Protein AF-A0A2V9J898-F1 (afdb_monomer_lite)

Radius of gyration: 16.31 Å; chains: 1; bounding box: 44×21×33 Å

Foldseek 3Di:
DVVQPDPPDPDDDDDDDDADPPDVRVVVVVLVVVLVVVVVCVVVVVCPVVVPDDPVNVVVNVD

Secondary structure (DSSP, 8-state):
-TTTS-TT--S---------TTSHHHHHHHHHHHHHHHHHHHHTT-HHHHHT--HHHHHHHH-

Sequence (63 aa):
VDRAHRIGQTRQVFAYRLIARDTVEEKVLELQKTKRDLAAAIISQDNSLIRNLHREDLELLLS

Structure (mmCIF, N/CA/C/O backbone):
data_AF-A0A2V9J898-F1
#
_entry.id   AF-A0A2V9J898-F1
#
loop_
_atom_site.group_PDB
_atom_site.id
_atom_site.type_symbol
_atom_site.label_atom_id
_atom_site.label_alt_id
_atom_site.label_comp_id
_atom_site.label_asym_id
_atom_site.label_entity_id
_atom_site.label_seq_id
_atom_site.pdbx_PDB_ins_code
_atom_site.Cartn_x
_atom_site.Cartn_y
_atom_site.Cartn_z
_atom_site.occupancy
_atom_site.B_iso_or_equiv
_atom_site.auth_seq_id
_atom_site.auth_comp_id
_atom_site.auth_asym_id
_atom_site.auth_atom_id
_atom_site.pdbx_PDB_model_num
ATOM 1 N N . VAL A 1 1 ? -8.016 5.283 5.128 1.00 67.12 1 VAL A N 1
ATOM 2 C CA . VAL A 1 1 ? -9.234 4.720 5.766 1.00 67.12 1 VAL A CA 1
ATOM 3 C C . VAL A 1 1 ? -9.559 5.425 7.081 1.00 67.12 1 VAL A C 1
ATOM 5 O O . VAL A 1 1 ? -10.726 5.654 7.366 1.00 67.12 1 VAL A O 1
ATOM 8 N N . ASP A 1 2 ? -8.537 5.874 7.807 1.00 72.75 2 ASP A N 1
ATOM 9 C CA . ASP A 1 2 ? -8.637 6.488 9.136 1.00 72.75 2 ASP A CA 1
ATO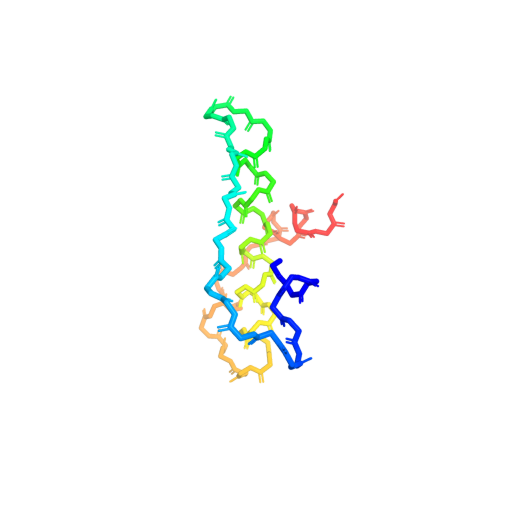M 10 C C . ASP A 1 2 ? -9.612 7.679 9.264 1.00 72.75 2 ASP A C 1
ATOM 12 O O . ASP A 1 2 ? -10.342 7.794 10.240 1.00 72.75 2 ASP A O 1
ATOM 16 N N . ARG A 1 3 ? -9.735 8.527 8.229 1.00 77.69 3 ARG A N 1
ATOM 17 C CA . ARG A 1 3 ? -10.630 9.704 8.268 1.00 77.69 3 ARG A CA 1
ATOM 18 C C . ARG A 1 3 ? -12.114 9.364 8.473 1.00 77.69 3 ARG A C 1
ATOM 20 O O . ARG A 1 3 ? -12.825 10.153 9.085 1.00 77.69 3 ARG A O 1
ATOM 27 N N . ALA A 1 4 ? -12.581 8.231 7.944 1.00 79.56 4 ALA A N 1
ATOM 28 C CA . ALA A 1 4 ? -13.986 7.820 8.034 1.00 79.56 4 ALA A CA 1
ATOM 29 C C . ALA A 1 4 ? -14.258 6.898 9.238 1.00 79.56 4 ALA A C 1
ATOM 31 O O . ALA A 1 4 ? -15.359 6.910 9.788 1.00 79.56 4 ALA A O 1
ATOM 32 N N . HIS A 1 5 ? -13.247 6.139 9.671 1.00 82.94 5 HIS A N 1
ATOM 33 C CA . HIS A 1 5 ? -13.269 5.309 10.877 1.00 82.94 5 HIS A CA 1
ATOM 34 C C . HIS A 1 5 ? -12.826 6.127 12.101 1.00 82.94 5 HIS A C 1
ATOM 36 O O . HIS A 1 5 ? -11.754 5.911 12.657 1.00 82.94 5 HIS A O 1
ATOM 42 N N . ARG A 1 6 ? -13.650 7.095 12.521 1.00 88.44 6 ARG A N 1
ATOM 43 C CA . ARG A 1 6 ? -13.364 7.945 13.689 1.00 88.44 6 ARG A CA 1
ATOM 44 C C . ARG A 1 6 ? -14.216 7.560 14.903 1.00 88.44 6 ARG A C 1
ATOM 46 O O . ARG A 1 6 ? -15.313 7.025 14.755 1.00 88.44 6 ARG A O 1
ATOM 53 N N . ILE A 1 7 ? -13.714 7.859 16.106 1.00 83.69 7 ILE A N 1
ATOM 54 C CA . ILE A 1 7 ? -14.429 7.664 17.379 1.00 83.69 7 ILE A CA 1
ATOM 55 C C . ILE A 1 7 ? -15.802 8.348 17.312 1.00 83.69 7 ILE A C 1
ATOM 57 O O . ILE A 1 7 ? -15.896 9.513 16.928 1.00 83.69 7 ILE A O 1
ATOM 61 N N . GLY A 1 8 ? -16.853 7.610 17.677 1.00 86.00 8 GLY A N 1
ATOM 62 C CA . GLY A 1 8 ? -18.248 8.058 17.594 1.00 86.00 8 GLY A CA 1
ATOM 63 C C . GLY A 1 8 ? -18.981 7.623 16.321 1.00 86.00 8 GLY A C 1
ATOM 64 O O . GLY A 1 8 ? -20.180 7.866 16.203 1.00 86.00 8 GLY A O 1
ATOM 65 N N . GLN A 1 9 ? -18.305 6.951 15.384 1.00 83.06 9 GLN A N 1
ATOM 66 C CA . GLN A 1 9 ? -18.965 6.345 14.232 1.00 83.06 9 GLN A CA 1
ATOM 67 C C . GLN A 1 9 ? -19.728 5.078 14.651 1.00 83.06 9 GLN A C 1
ATOM 69 O O . GLN A 1 9 ? -19.134 4.116 15.129 1.00 83.06 9 GLN A O 1
ATOM 74 N N . THR A 1 10 ? -21.044 5.066 14.445 1.00 86.00 10 THR A N 1
ATOM 75 C CA . THR A 1 10 ? -21.933 3.938 14.794 1.00 86.00 10 THR A CA 1
ATOM 76 C C . THR A 1 10 ? -22.310 3.076 13.591 1.00 86.00 10 THR A C 1
ATOM 78 O O . THR A 1 10 ? -22.853 1.984 13.748 1.00 86.00 10 THR A O 1
ATOM 81 N N . ARG A 1 11 ? -22.028 3.556 12.375 1.00 88.44 11 ARG A N 1
ATOM 82 C CA . ARG A 1 11 ? -22.367 2.883 11.117 1.00 88.44 11 ARG A CA 1
ATOM 83 C C . ARG A 1 11 ? -21.144 2.196 10.521 1.00 88.44 11 ARG A C 1
ATOM 85 O O . ARG A 1 11 ? -20.032 2.708 10.618 1.00 88.44 11 ARG A O 1
ATOM 92 N N . GLN A 1 12 ? -21.363 1.059 9.861 1.00 87.38 12 GLN A N 1
ATOM 93 C CA . GLN A 1 12 ? -20.303 0.358 9.137 1.00 87.38 12 GLN A CA 1
ATOM 94 C C . GLN A 1 12 ? -19.755 1.234 8.005 1.00 87.38 12 GLN A C 1
ATOM 96 O O . GLN A 1 12 ? -20.515 1.821 7.232 1.00 87.38 12 GLN A O 1
ATOM 101 N N . VAL A 1 13 ? -18.429 1.322 7.923 1.00 88.75 13 VAL A N 1
ATOM 102 C CA . VAL A 1 13 ? -17.712 2.111 6.921 1.00 88.75 13 VAL A CA 1
ATOM 103 C C . VAL A 1 13 ? -17.058 1.155 5.934 1.00 88.75 13 VAL A C 1
ATOM 105 O O . VAL A 1 13 ? -16.312 0.259 6.320 1.00 88.75 13 VAL A O 1
ATOM 108 N N . PHE A 1 14 ? -17.316 1.373 4.648 1.00 89.44 14 PHE A N 1
ATOM 109 C CA . PHE A 1 14 ? -16.672 0.646 3.560 1.00 89.44 14 PHE A CA 1
ATOM 110 C C . PHE A 1 14 ? -15.657 1.562 2.884 1.00 89.44 14 PHE A C 1
ATOM 112 O O . PHE A 1 14 ? -15.979 2.690 2.510 1.00 89.44 14 PHE A O 1
ATOM 119 N N . ALA A 1 15 ? -14.426 1.082 2.728 1.00 88.81 15 ALA A N 1
ATOM 120 C CA . ALA A 1 15 ? -13.379 1.795 2.016 1.00 88.81 15 ALA A CA 1
ATOM 121 C C . ALA A 1 15 ? -12.921 0.960 0.825 1.00 88.81 15 ALA A C 1
ATOM 123 O O . ALA A 1 15 ? -12.306 -0.091 0.992 1.00 88.81 15 ALA A O 1
ATOM 124 N N . TYR A 1 16 ? -13.199 1.460 -0.373 1.00 89.81 16 TYR A N 1
ATOM 125 C CA . TYR A 1 16 ? -12.726 0.874 -1.616 1.00 89.81 16 TYR A CA 1
ATOM 126 C C . TYR A 1 16 ? -11.575 1.715 -2.150 1.00 89.81 16 TYR A C 1
ATOM 128 O O . TYR A 1 16 ? -11.656 2.943 -2.191 1.00 89.81 16 TYR A O 1
ATOM 136 N N . ARG A 1 17 ? -10.503 1.048 -2.567 1.00 88.25 17 ARG A N 1
ATOM 137 C CA . ARG A 1 17 ? -9.429 1.670 -3.333 1.00 88.25 17 ARG A CA 1
ATOM 138 C C . ARG A 1 17 ? -9.380 0.985 -4.686 1.00 88.25 17 ARG A C 1
ATOM 140 O O . ARG A 1 17 ? -9.040 -0.191 -4.759 1.00 88.25 17 ARG A O 1
ATOM 147 N N . LEU A 1 18 ? -9.765 1.719 -5.720 1.00 91.94 18 LEU A N 1
ATOM 148 C CA . LEU A 1 18 ? -9.651 1.269 -7.100 1.00 91.94 18 LEU A CA 1
ATOM 149 C C . LEU A 1 18 ? -8.193 1.428 -7.532 1.00 91.94 18 LEU A C 1
ATOM 151 O O . LEU A 1 18 ? -7.560 2.419 -7.176 1.00 91.94 18 LEU A O 1
ATOM 155 N N . ILE A 1 19 ? -7.665 0.426 -8.226 1.00 90.75 19 ILE A N 1
ATOM 156 C CA . ILE A 1 19 ? -6.287 0.392 -8.722 1.00 90.75 19 ILE A CA 1
ATOM 157 C C . ILE A 1 19 ? -6.366 -0.078 -10.170 1.00 90.75 19 ILE A C 1
ATOM 159 O O . ILE A 1 19 ? -6.968 -1.124 -10.436 1.00 90.75 19 ILE A O 1
ATOM 163 N N . ALA A 1 20 ? -5.790 0.683 -11.098 1.00 92.94 20 ALA A N 1
ATOM 164 C CA . ALA A 1 20 ? -5.689 0.251 -12.482 1.00 92.94 20 ALA A CA 1
ATOM 165 C C . ALA A 1 20 ? -4.544 -0.762 -12.651 1.00 92.94 20 ALA A C 1
ATOM 167 O O . ALA A 1 20 ? -3.394 -0.484 -12.301 1.00 92.94 20 ALA A O 1
ATOM 168 N N . ARG A 1 21 ? -4.867 -1.937 -13.200 1.00 91.00 21 ARG A N 1
ATOM 169 C CA . ARG A 1 21 ? -3.887 -2.997 -13.494 1.00 91.00 21 ARG A CA 1
ATOM 170 C C . ARG A 1 21 ? -2.909 -2.560 -14.573 1.00 91.00 21 ARG A C 1
ATOM 172 O O . ARG A 1 21 ? -3.302 -1.816 -15.470 1.00 91.00 21 ARG A O 1
ATOM 179 N N . ASP A 1 22 ? -1.670 -3.037 -14.479 1.00 90.62 22 ASP A N 1
ATOM 180 C CA . ASP A 1 22 ? -0.603 -2.759 -15.449 1.00 90.62 22 ASP A CA 1
ATOM 181 C C . ASP A 1 22 ? -0.264 -1.263 -15.570 1.00 90.62 22 ASP A C 1
ATOM 183 O O . ASP A 1 22 ? 0.274 -0.794 -16.576 1.00 90.62 22 ASP A O 1
ATOM 187 N N . THR A 1 23 ? -0.571 -0.487 -14.526 1.00 94.06 23 THR A N 1
ATOM 188 C CA . THR A 1 23 ? -0.279 0.947 -14.470 1.00 94.06 23 THR A CA 1
ATOM 189 C C . THR A 1 23 ? 0.710 1.290 -13.363 1.00 94.06 23 THR A C 1
ATOM 191 O O . THR A 1 23 ? 1.085 0.476 -12.518 1.00 94.06 23 THR A O 1
ATOM 194 N N . VAL A 1 24 ? 1.124 2.556 -13.347 1.00 91.81 24 VAL A N 1
ATOM 195 C CA . VAL A 1 24 ? 1.975 3.113 -12.293 1.00 91.81 24 VAL A CA 1
ATOM 196 C C . VAL A 1 24 ? 1.313 3.006 -10.912 1.00 91.81 24 VAL A C 1
ATOM 198 O O . VAL A 1 24 ? 2.022 2.857 -9.922 1.00 91.81 24 VAL A O 1
ATOM 201 N N . GLU A 1 25 ? -0.022 3.018 -10.819 1.00 90.56 25 GLU A N 1
ATOM 202 C CA . GLU A 1 25 ? -0.734 2.925 -9.535 1.00 90.56 25 GLU A CA 1
ATOM 203 C C . GLU A 1 25 ? -0.462 1.601 -8.807 1.00 90.56 25 GLU A C 1
ATOM 205 O O . GLU A 1 25 ? -0.297 1.585 -7.585 1.00 90.56 25 GLU A O 1
ATOM 210 N N . GLU A 1 26 ? -0.372 0.499 -9.553 1.00 91.31 26 GLU A N 1
ATOM 211 C CA . GLU A 1 26 ? -0.050 -0.826 -9.020 1.00 91.31 26 GLU A CA 1
ATOM 212 C C . GLU A 1 26 ? 1.388 -0.880 -8.494 1.00 91.31 26 GLU A C 1
ATOM 214 O O . GLU A 1 26 ? 1.619 -1.288 -7.354 1.00 91.31 26 GLU A O 1
ATOM 219 N N . LYS A 1 27 ? 2.3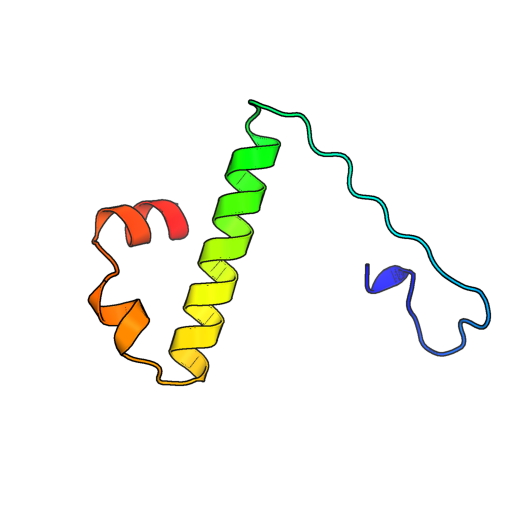43 -0.357 -9.271 1.00 88.44 27 LYS A N 1
ATOM 220 C CA . LYS A 1 27 ? 3.758 -0.290 -8.873 1.00 88.44 27 LYS A CA 1
ATOM 221 C C . LYS A 1 27 ? 3.961 0.568 -7.628 1.00 88.44 27 LYS A C 1
ATOM 223 O O . LYS A 1 27 ? 4.652 0.171 -6.696 1.00 88.44 27 LYS A O 1
ATOM 228 N N . VAL A 1 28 ? 3.324 1.738 -7.574 1.00 90.38 28 VAL A N 1
ATOM 229 C CA . VAL A 1 28 ? 3.387 2.623 -6.401 1.00 90.38 28 VAL A CA 1
ATOM 230 C C . VAL A 1 28 ? 2.809 1.931 -5.169 1.00 90.38 28 VAL A C 1
ATOM 232 O O . VAL A 1 28 ? 3.332 2.094 -4.065 1.00 90.38 28 VAL A O 1
ATOM 235 N N . LEU A 1 29 ? 1.748 1.141 -5.334 1.00 91.00 29 LEU A N 1
ATOM 236 C CA . LEU A 1 29 ? 1.177 0.396 -4.225 1.00 91.00 29 LEU A CA 1
ATOM 237 C C . LEU A 1 29 ? 2.131 -0.679 -3.689 1.00 91.00 29 LEU A C 1
ATOM 239 O O . LEU A 1 29 ? 2.258 -0.834 -2.470 1.00 91.00 29 LEU A O 1
ATOM 243 N N . GLU A 1 30 ? 2.781 -1.413 -4.584 1.00 89.31 30 GLU A N 1
ATOM 244 C CA . GLU A 1 30 ? 3.784 -2.410 -4.226 1.00 89.31 30 GLU A CA 1
ATOM 245 C C . GLU A 1 30 ? 4.957 -1.764 -3.478 1.00 89.31 30 GLU A C 1
ATOM 247 O O . GLU A 1 30 ? 5.283 -2.187 -2.369 1.00 89.31 30 GLU A O 1
ATOM 252 N N . LEU A 1 31 ? 5.478 -0.641 -3.981 1.00 89.25 31 LEU A N 1
ATOM 253 C CA . LEU A 1 31 ? 6.519 0.143 -3.307 1.00 89.25 31 LEU A CA 1
ATOM 254 C C . LEU A 1 31 ? 6.099 0.589 -1.900 1.00 89.25 31 LEU A C 1
ATOM 256 O O . LEU A 1 31 ? 6.853 0.444 -0.936 1.00 89.25 31 LEU A O 1
ATOM 260 N N . GLN A 1 32 ? 4.870 1.093 -1.742 1.00 89.00 32 GLN A N 1
ATOM 261 C CA . GLN A 1 32 ? 4.332 1.474 -0.430 1.00 89.00 32 GLN A CA 1
ATOM 262 C C . GLN A 1 32 ? 4.193 0.287 0.530 1.00 89.00 32 GLN A C 1
ATOM 264 O O . GLN A 1 32 ? 4.199 0.477 1.750 1.00 89.00 32 GLN A O 1
ATOM 269 N N . LYS A 1 33 ? 4.001 -0.932 0.017 1.00 89.62 33 LYS A N 1
ATOM 270 C CA . LYS A 1 33 ? 3.989 -2.149 0.830 1.00 89.62 33 LYS A CA 1
ATOM 271 C C . LYS A 1 33 ? 5.410 -2.493 1.275 1.00 89.62 33 LYS A C 1
ATOM 273 O O . LYS A 1 33 ? 5.647 -2.515 2.478 1.00 89.62 33 LYS A O 1
ATOM 278 N N . THR A 1 34 ? 6.350 -2.611 0.340 1.00 86.69 34 THR A N 1
ATOM 279 C CA . THR A 1 34 ? 7.762 -2.917 0.626 1.00 86.69 34 THR A CA 1
ATOM 280 C C . THR A 1 34 ? 8.371 -1.927 1.620 1.00 86.69 34 THR A C 1
ATOM 282 O O . THR A 1 34 ? 9.034 -2.325 2.574 1.00 86.69 34 THR A O 1
ATOM 285 N N . LYS A 1 35 ? 8.066 -0.630 1.482 1.00 86.00 35 LYS A N 1
ATOM 286 C CA . LYS A 1 35 ? 8.534 0.408 2.413 1.00 86.00 35 LYS A CA 1
ATOM 287 C C . LYS A 1 35 ? 8.008 0.221 3.839 1.00 86.00 35 LYS A C 1
ATOM 289 O O . LYS A 1 35 ? 8.742 0.454 4.798 1.00 86.00 35 LYS A O 1
ATOM 294 N N . ARG A 1 36 ? 6.742 -0.184 3.994 1.00 87.44 36 ARG A N 1
ATOM 295 C CA . ARG A 1 36 ? 6.147 -0.460 5.313 1.00 87.44 36 ARG A CA 1
ATOM 296 C C . ARG A 1 36 ? 6.730 -1.721 5.934 1.00 87.44 36 ARG A C 1
ATOM 298 O O . ARG A 1 36 ? 7.030 -1.701 7.123 1.00 87.44 36 ARG A O 1
ATOM 305 N N . ASP A 1 37 ? 6.920 -2.766 5.137 1.00 85.06 37 ASP A N 1
ATOM 306 C CA . ASP A 1 37 ? 7.478 -4.037 5.599 1.00 85.06 37 ASP A CA 1
ATOM 307 C C . ASP A 1 37 ? 8.933 -3.851 6.065 1.0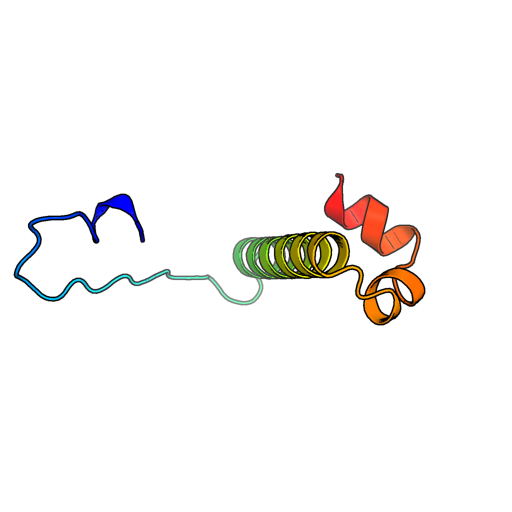0 85.06 37 ASP A C 1
ATOM 309 O O . ASP A 1 37 ? 9.300 -4.309 7.146 1.00 85.06 37 ASP A O 1
ATOM 313 N N . LEU A 1 38 ? 9.730 -3.066 5.329 1.00 83.00 38 LEU 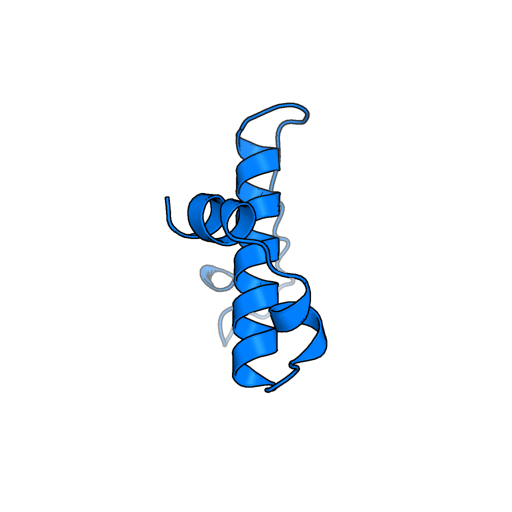A N 1
ATOM 314 C CA . LEU A 1 38 ? 11.079 -2.679 5.747 1.00 83.00 38 LEU A CA 1
ATOM 315 C C . LEU A 1 38 ? 11.072 -1.881 7.059 1.00 83.00 38 LEU A C 1
ATOM 317 O O . LEU A 1 38 ? 11.835 -2.186 7.974 1.00 83.00 38 LEU A O 1
ATOM 321 N N . ALA A 1 39 ? 10.203 -0.872 7.175 1.00 83.12 39 ALA A N 1
ATOM 322 C CA . ALA A 1 39 ? 10.092 -0.086 8.403 1.00 83.12 39 ALA A CA 1
ATOM 323 C C . ALA A 1 39 ? 9.703 -0.965 9.606 1.00 83.12 39 ALA A C 1
ATOM 325 O O . ALA A 1 39 ? 10.271 -0.819 10.689 1.00 83.12 39 ALA A O 1
ATOM 326 N N . ALA A 1 40 ? 8.782 -1.912 9.411 1.00 83.31 40 ALA A N 1
ATOM 327 C CA . ALA A 1 40 ? 8.381 -2.866 10.438 1.00 83.31 40 ALA A CA 1
ATOM 328 C C . ALA A 1 40 ? 9.526 -3.814 10.832 1.00 83.31 40 ALA A C 1
ATOM 330 O O . ALA A 1 40 ? 9.719 -4.062 12.023 1.00 83.31 40 ALA A O 1
ATOM 331 N N . ALA A 1 41 ? 10.314 -4.296 9.866 1.00 81.19 41 ALA A N 1
ATOM 332 C CA . ALA A 1 41 ? 11.479 -5.147 10.114 1.00 81.19 41 ALA A CA 1
ATOM 333 C C . ALA A 1 41 ? 12.560 -4.429 10.938 1.00 81.19 41 ALA A C 1
ATOM 335 O O . ALA A 1 41 ? 13.094 -5.002 11.887 1.00 81.19 41 ALA A O 1
ATOM 336 N N . ILE A 1 42 ? 12.827 -3.152 10.635 1.00 79.19 42 ILE A N 1
ATOM 337 C CA . ILE A 1 42 ? 13.775 -2.315 11.391 1.00 79.19 42 ILE A CA 1
ATOM 338 C C . ILE A 1 42 ? 13.315 -2.150 12.845 1.00 79.19 42 ILE A C 1
ATOM 340 O O . ILE A 1 42 ? 14.105 -2.338 13.773 1.00 79.19 42 ILE A O 1
ATOM 344 N N . ILE A 1 43 ? 12.033 -1.830 13.053 1.00 78.81 43 ILE A N 1
ATOM 345 C CA . ILE A 1 43 ? 11.457 -1.670 14.397 1.00 78.81 43 ILE A CA 1
ATOM 346 C C . ILE A 1 43 ? 11.510 -2.992 15.171 1.00 78.81 43 ILE A C 1
ATOM 348 O O . ILE A 1 43 ? 11.844 -3.000 16.353 1.00 78.81 43 ILE A O 1
ATOM 352 N N . SER A 1 44 ? 11.225 -4.108 14.500 1.00 79.31 44 SER A N 1
ATOM 353 C CA . SER A 1 44 ? 11.181 -5.440 15.116 1.00 79.31 44 SER A CA 1
ATOM 354 C C . SER A 1 44 ? 12.568 -6.074 15.298 1.00 79.31 44 SER A C 1
ATOM 356 O O . SER A 1 44 ? 12.653 -7.179 15.826 1.00 79.31 44 SER A O 1
ATOM 358 N N . GLN A 1 45 ? 13.647 -5.390 14.883 1.00 70.19 45 GLN A N 1
ATOM 359 C CA . GLN A 1 45 ? 15.033 -5.891 14.886 1.00 70.19 45 GLN A CA 1
ATOM 360 C C . GLN A 1 45 ? 15.192 -7.227 14.138 1.00 70.19 45 GLN A C 1
ATOM 362 O O . GLN A 1 45 ? 16.079 -8.033 14.434 1.00 70.19 45 GLN A O 1
ATOM 367 N N . ASP A 1 46 ? 14.334 -7.463 13.145 1.00 69.19 46 ASP A N 1
ATOM 368 C CA . ASP A 1 46 ? 14.316 -8.702 12.382 1.00 69.19 46 ASP A CA 1
ATOM 369 C C . ASP A 1 46 ? 15.353 -8.614 11.251 1.00 69.19 46 ASP A C 1
ATOM 371 O O . ASP A 1 46 ? 15.098 -8.163 10.132 1.00 69.19 46 ASP A O 1
ATOM 375 N N . ASN A 1 47 ? 16.589 -8.997 11.582 1.00 67.06 47 ASN A N 1
ATOM 376 C CA . ASN A 1 47 ? 17.755 -8.892 10.696 1.00 67.06 47 ASN A CA 1
ATOM 377 C C . ASN A 1 47 ? 17.685 -9.799 9.456 1.00 67.06 47 ASN A C 1
ATOM 379 O O . ASN A 1 47 ? 18.537 -9.696 8.573 1.00 67.06 47 ASN A O 1
ATOM 383 N N . SER A 1 48 ? 16.710 -10.703 9.387 1.00 69.62 48 SER A N 1
ATOM 384 C CA . SER A 1 48 ? 16.522 -11.627 8.267 1.00 69.62 48 SER A CA 1
ATOM 385 C C . SER A 1 48 ? 16.155 -10.895 6.969 1.00 69.62 48 SER A C 1
ATOM 387 O O . SER A 1 48 ? 16.754 -11.152 5.927 1.00 69.62 48 SER A O 1
ATOM 389 N N . LEU A 1 49 ? 15.237 -9.928 7.046 1.00 66.62 49 LEU A N 1
ATOM 390 C CA . LEU A 1 49 ? 14.794 -9.125 5.905 1.00 66.62 49 LEU A CA 1
ATOM 391 C C . LEU A 1 49 ? 15.868 -8.126 5.470 1.00 66.62 49 LEU A C 1
ATOM 393 O O . LEU A 1 49 ? 16.140 -7.996 4.283 1.00 66.62 49 LEU A O 1
ATOM 397 N N . ILE A 1 50 ? 16.540 -7.485 6.430 1.00 68.25 50 ILE A N 1
ATOM 398 C CA . ILE A 1 50 ? 17.601 -6.502 6.162 1.00 68.25 50 ILE A CA 1
ATOM 399 C C . ILE A 1 50 ? 18.797 -7.149 5.446 1.00 68.25 50 ILE A C 1
ATOM 401 O O . ILE A 1 50 ? 19.411 -6.519 4.590 1.00 68.25 50 ILE A O 1
ATOM 405 N N . ARG A 1 51 ? 19.115 -8.417 5.744 1.00 71.31 51 ARG A N 1
ATOM 406 C CA . ARG A 1 51 ? 20.207 -9.152 5.077 1.00 71.31 51 ARG A CA 1
ATOM 407 C C . ARG A 1 51 ? 19.962 -9.428 3.595 1.00 71.31 51 ARG A C 1
ATOM 409 O O . ARG A 1 51 ? 20.933 -9.577 2.863 1.00 71.31 51 ARG A O 1
ATOM 416 N N . ASN A 1 52 ? 18.701 -9.506 3.181 1.00 73.31 52 ASN A N 1
ATOM 417 C CA . ASN A 1 52 ? 18.323 -9.782 1.797 1.00 73.31 52 ASN A CA 1
ATOM 418 C C . ASN A 1 52 ? 18.043 -8.502 0.994 1.00 73.31 52 ASN A C 1
ATOM 420 O O . ASN A 1 52 ? 17.705 -8.608 -0.180 1.00 73.31 52 ASN A O 1
ATOM 424 N N . LEU A 1 53 ? 18.158 -7.310 1.600 1.00 73.62 53 LEU A N 1
ATOM 425 C CA . LEU A 1 53 ? 18.029 -6.055 0.860 1.00 73.62 53 LEU A CA 1
ATOM 426 C C . LEU A 1 53 ? 19.294 -5.781 0.049 1.00 73.62 53 LEU A C 1
ATOM 428 O O . LEU A 1 53 ? 20.393 -5.672 0.602 1.00 73.62 53 LEU A O 1
ATOM 432 N N . HIS A 1 54 ? 19.119 -5.588 -1.254 1.00 78.44 54 HIS A N 1
ATOM 433 C CA . HIS A 1 54 ? 20.186 -5.144 -2.133 1.00 78.44 54 HIS A CA 1
ATOM 434 C C . HIS A 1 54 ? 20.187 -3.618 -2.279 1.00 78.44 54 HIS A C 1
ATOM 436 O O . HIS A 1 54 ? 19.246 -2.908 -1.919 1.00 78.44 54 HIS A O 1
ATOM 442 N N . ARG A 1 55 ? 21.298 -3.083 -2.796 1.00 78.50 55 ARG A N 1
ATOM 443 C CA . ARG A 1 55 ? 21.469 -1.638 -3.001 1.00 78.50 55 ARG A CA 1
ATOM 444 C C . ARG A 1 55 ? 20.399 -1.060 -3.934 1.00 78.50 55 ARG A C 1
ATOM 446 O O . ARG A 1 55 ? 19.896 0.027 -3.680 1.00 78.50 55 ARG A O 1
ATOM 453 N N . GLU A 1 56 ? 20.059 -1.802 -4.978 1.00 78.56 56 GLU A N 1
ATOM 454 C CA . GLU A 1 56 ? 19.014 -1.459 -5.945 1.00 78.56 56 GLU A CA 1
ATOM 455 C C . GLU A 1 56 ? 17.632 -1.306 -5.296 1.00 78.56 56 GLU A C 1
ATOM 457 O O . GLU A 1 56 ? 16.925 -0.344 -5.590 1.00 78.56 56 GLU A O 1
ATOM 462 N N . ASP A 1 57 ? 17.289 -2.165 -4.331 1.00 73.06 57 ASP A N 1
ATOM 463 C CA . ASP A 1 57 ? 16.033 -2.062 -3.582 1.00 73.06 57 ASP A CA 1
ATOM 464 C C . ASP A 1 57 ? 15.999 -0.798 -2.715 1.00 73.06 57 ASP A C 1
ATOM 466 O O . ASP A 1 57 ? 14.970 -0.133 -2.603 1.00 73.06 57 ASP A O 1
ATOM 470 N N . LEU A 1 58 ? 17.135 -0.427 -2.115 1.00 76.19 58 LEU A N 1
ATOM 471 C CA . LEU A 1 58 ? 17.251 0.805 -1.332 1.00 76.19 58 LEU A CA 1
ATOM 472 C C . LEU A 1 58 ? 17.122 2.053 -2.211 1.00 76.19 58 LEU A C 1
ATOM 474 O O . LEU A 1 58 ? 16.454 3.004 -1.810 1.00 76.19 58 LEU A O 1
ATOM 478 N N . GLU A 1 59 ? 17.724 2.054 -3.399 1.00 79.81 59 GLU A N 1
ATOM 479 C CA . GLU A 1 59 ? 17.609 3.164 -4.353 1.00 79.81 59 GLU A CA 1
ATOM 480 C C . GLU A 1 59 ? 16.163 3.317 -4.854 1.00 79.81 59 GLU A C 1
ATOM 482 O O . GLU A 1 59 ? 15.641 4.430 -4.887 1.00 79.81 59 GLU A O 1
ATOM 487 N N . LEU A 1 60 ? 15.471 2.206 -5.120 1.00 75.75 60 LEU A N 1
ATOM 488 C CA . LEU A 1 60 ? 14.057 2.186 -5.507 1.00 75.75 60 LEU A CA 1
ATOM 489 C C . LEU A 1 60 ? 13.115 2.705 -4.398 1.00 75.75 60 LEU A C 1
ATOM 491 O O . LEU A 1 60 ? 12.068 3.278 -4.687 1.00 75.75 60 LEU A O 1
ATOM 495 N N . LEU A 1 61 ? 13.463 2.494 -3.124 1.00 72.00 61 LEU A N 1
ATOM 496 C CA . LEU A 1 61 ? 12.653 2.905 -1.965 1.00 72.00 61 LEU A CA 1
ATOM 497 C C . LEU A 1 61 ? 12.879 4.362 -1.518 1.00 72.00 61 LEU A C 1
ATOM 499 O O . LEU A 1 61 ? 12.029 4.925 -0.803 1.00 72.00 61 LEU A O 1
ATOM 503 N N . LEU A 1 62 ? 14.042 4.925 -1.863 1.00 70.50 62 LEU A N 1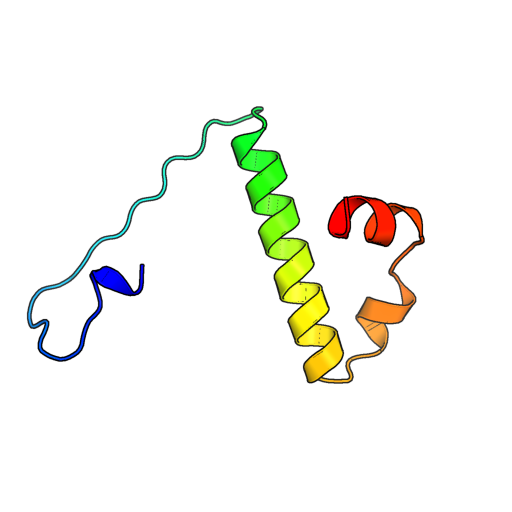
ATOM 504 C CA . LEU A 1 62 ? 14.498 6.261 -1.465 1.00 70.50 62 LEU A CA 1
ATOM 505 C C . LEU A 1 62 ? 14.427 7.305 -2.591 1.00 70.50 62 LEU A C 1
ATOM 507 O O . LEU A 1 62 ? 14.509 8.496 -2.282 1.00 70.50 62 LEU A O 1
ATOM 511 N N . SER A 1 63 ? 14.278 6.878 -3.848 1.00 59.47 63 SER A N 1
ATOM 512 C CA . SER A 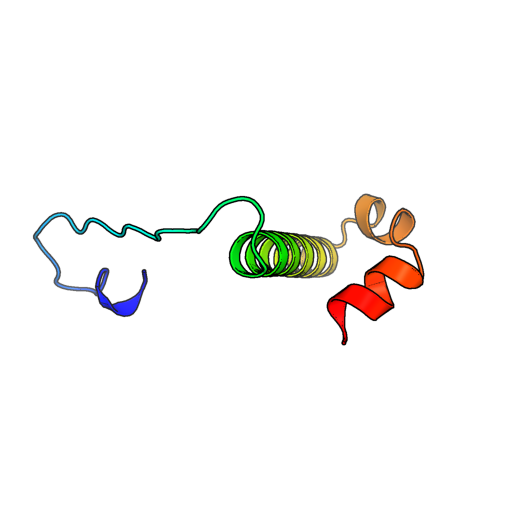1 63 ? 13.929 7.749 -4.979 1.00 59.47 63 SER A CA 1
ATOM 513 C C . SER A 1 63 ? 12.448 8.128 -4.984 1.00 59.47 63 SER A C 1
ATOM 515 O O . SER A 1 63 ? 12.153 9.133 -5.669 1.00 59.47 63 SER A O 1
#

pLDDT: mean 81.98, std 8.35, range [59.47, 94.06]